Protein 4PN9 (pdb70)

B-factor: mean 45.57, std 17.58, range [18.43, 141.84]

Structure (mmCIF, N/CA/C/O backbone):
data_4PN9
#
_entry.id   4PN9
#
_cell.length_a   59.320
_cell.length_b   125.530
_cell.length_c   58.150
_cell.angle_alpha   90.00
_cell.angle_beta   90.00
_cell.angle_gamma   90.00
#
_symmetry.space_group_name_H-M   'C 2 2 21'
#
loop_
_entity.id
_entity.type
_entity.pdbx_description
1 polymer CC-Hex2
2 non-polymer '4-(2-HYDROXYETHYL)-1-PIPERAZINE ETHANESULFONIC ACID'
3 water water
#
loop_
_atom_site.group_PDB
_atom_site.id
_atom_site.type_symbol
_atom_site.label_atom_id
_atom_site.label_alt_id
_atom_site.label_comp_id
_atom_site.label_asym_id
_atom_site.label_entity_id
_atom_site.label_seq_id
_atom_site.pdbx_PDB_ins_code
_atom_site.Cartn_x
_atom_site.Cartn_y
_atom_site.Cartn_z
_atom_site.occupancy
_atom_site.B_iso_or_equiv
_atom_site.auth_seq_id
_atom_site.auth_comp_id
_atom_site.auth_asym_id
_atom_site.auth_atom_id
_atom_site.pdbx_PDB_model_num
ATOM 4 N N . GLY A 1 2 ? 69.721 250.567 64.818 1.00 119.39 1 GLY A N 1
ATOM 5 C CA . GLY A 1 2 ? 68.661 251.358 65.434 1.00 102.22 1 GLY A CA 1
ATOM 6 C C . GLY A 1 2 ? 69.116 252.719 65.956 1.00 83.19 1 GLY A C 1
ATOM 7 O O . GLY A 1 2 ? 68.737 253.741 65.391 1.00 78.52 1 GLY A O 1
ATOM 8 N N . GLU A 1 3 ? 70.032 252.744 66.924 1.00 73.04 2 GLU A N 1
ATOM 9 C CA . GLU A 1 3 ? 70.492 253.989 67.540 1.00 65.62 2 GLU A CA 1
ATOM 10 C C . GLU A 1 3 ? 71.087 254.936 66.505 1.00 62.17 2 GLU A C 1
ATOM 11 O O . GLU A 1 3 ? 70.915 256.156 66.571 1.00 61.34 2 GLU A O 1
ATOM 17 N N . ILE A 1 4 ? 71.783 254.358 65.536 1.00 60.12 3 ILE A N 1
ATOM 18 C CA . ILE A 1 4 ? 72.391 255.132 64.474 1.00 53.27 3 ILE A CA 1
ATOM 19 C C . ILE A 1 4 ? 71.364 255.958 63.704 1.00 48.68 3 ILE A C 1
ATOM 20 O O . ILE A 1 4 ? 71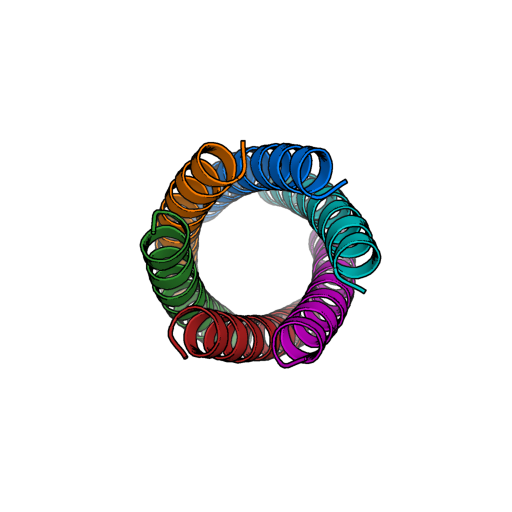.577 257.150 63.470 1.00 45.36 3 ILE A O 1
ATOM 25 N N . ALA A 1 5 ? 70.250 255.329 63.331 1.00 54.64 4 ALA A N 1
ATOM 26 C CA . ALA A 1 5 ? 69.171 256.016 62.615 1.00 53.77 4 ALA A CA 1
ATOM 27 C C . ALA A 1 5 ? 68.559 257.159 63.428 1.00 52.36 4 ALA A C 1
ATOM 28 O O . ALA A 1 5 ? 68.358 258.259 62.907 1.00 53.34 4 ALA A O 1
ATOM 30 N N . LYS A 1 6 ? 68.289 256.912 64.707 1.00 53.10 5 LYS A N 1
ATOM 31 C CA . LYS A 1 6 ? 67.706 257.949 65.564 1.00 51.68 5 LYS A CA 1
ATOM 32 C C . LYS A 1 6 ? 68.651 259.133 65.681 1.00 46.34 5 LYS A C 1
ATOM 33 O O . LYS A 1 6 ? 68.221 260.281 65.567 1.00 48.30 5 LYS A O 1
ATOM 37 N N . SER A 1 7 ? 69.940 258.870 65.861 1.00 43.08 6 SER A N 1
ATOM 38 C CA . SER A 1 7 ? 70.901 259.963 65.936 1.00 40.21 6 SER A CA 1
ATOM 39 C C . SER A 1 7 ? 70.848 260.774 64.653 1.00 43.01 6 SER A C 1
ATOM 40 O O . SER A 1 7 ? 70.839 262.007 64.688 1.00 47.08 6 SER A O 1
ATOM 43 N N . LEU A 1 8 ? 70.787 260.079 63.520 1.00 39.40 7 LEU A N 1
ATOM 44 C CA . LEU A 1 8 ? 70.728 260.745 62.218 1.00 39.31 7 LEU A CA 1
ATOM 45 C C . LEU A 1 8 ? 69.439 261.552 62.021 1.00 38.09 7 LEU A C 1
ATOM 46 O O . LEU A 1 8 ? 69.463 262.624 61.411 1.00 38.45 7 LEU A O 1
ATOM 51 N N . LYS A 1 9 ? 68.325 261.076 62.567 1.00 37.90 8 LYS A N 1
ATOM 52 C CA . LYS A 1 9 ? 67.096 261.844 62.462 1.00 37.37 8 LYS A CA 1
ATOM 53 C C . LYS A 1 9 ? 67.173 263.099 63.328 1.00 49.48 8 LYS A C 1
ATOM 54 O O . LYS A 1 9 ? 66.668 264.148 62.940 1.00 54.40 8 LYS A O 1
ATOM 60 N N . GLU A 1 10 ? 67.823 263.002 64.484 1.00 45.97 9 GLU A N 1
ATOM 61 C CA . GLU A 1 10 ? 68.041 264.176 65.337 1.00 39.79 9 GLU A CA 1
ATOM 62 C C . GLU A 1 10 ? 69.029 265.134 64.702 1.00 36.08 9 GLU A C 1
ATOM 63 O O . GLU A 1 10 ? 68.884 266.357 64.775 1.00 36.22 9 GLU A O 1
ATOM 69 N N . ILE A 1 11 ? 70.045 264.572 64.075 1.00 30.94 10 ILE A N 1
ATOM 70 C CA . ILE A 1 11 ? 71.007 265.386 63.356 1.00 32.82 10 ILE A CA 1
ATOM 71 C C . ILE A 1 11 ? 70.277 266.153 62.249 1.00 30.42 10 ILE A C 1
ATOM 72 O O . ILE A 1 11 ? 70.475 267.354 62.079 1.00 28.45 10 ILE A O 1
ATOM 77 N N . ALA A 1 12 ? 69.403 265.459 61.530 1.00 31.53 11 ALA A N 1
ATOM 78 C CA . ALA A 1 12 ? 68.638 266.075 60.458 1.00 28.48 11 ALA A CA 1
ATOM 79 C C . ALA A 1 12 ? 67.813 267.265 60.945 1.00 31.26 11 ALA A C 1
ATOM 80 O O . ALA A 1 12 ? 67.798 268.317 60.309 1.00 32.87 11 ALA A O 1
ATOM 82 N N . LYS A 1 13 ? 67.157 267.120 62.092 1.00 28.69 12 LYS A N 1
ATOM 83 C CA . LYS A 1 13 ? 66.317 268.202 62.605 1.00 30.16 12 LYS A CA 1
ATOM 84 C C . LYS A 1 13 ? 67.125 269.387 63.077 1.00 26.52 12 LYS A C 1
ATOM 85 O O . LYS A 1 13 ? 66.734 270.538 62.874 1.00 36.82 12 LYS A O 1
ATOM 91 N N . SER A 1 14 ? 68.251 269.123 63.722 1.00 39.67 13 SER A N 1
ATOM 92 C CA . SER A 1 14 ? 69.106 270.220 64.159 1.00 24.70 13 SER A CA 1
ATOM 93 C C . SER A 1 14 ? 69.616 271.013 62.962 1.00 23.09 13 SER A C 1
ATOM 94 O O . SER A 1 14 ? 69.637 272.236 62.993 1.00 31.04 13 SER A O 1
ATOM 97 N N . LEU A 1 15 ? 69.979 270.330 61.884 1.00 27.19 14 LEU A N 1
ATOM 98 C CA . LEU A 1 15 ? 70.486 271.032 60.695 1.00 27.11 14 LEU A CA 1
ATOM 99 C C . LEU A 1 15 ? 69.401 271.899 60.057 1.00 24.43 14 LEU A C 1
ATOM 100 O O . LEU A 1 15 ? 69.680 272.995 59.571 1.00 25.41 14 LEU A O 1
ATOM 105 N N . LYS A 1 16 ? 68.156 271.438 60.119 1.00 25.93 15 LYS A N 1
ATOM 106 C CA . LYS A 1 16 ? 67.028 272.256 59.667 1.00 27.37 15 LYS A CA 1
ATOM 107 C C . LYS A 1 16 ? 66.895 273.527 60.490 1.00 30.10 15 LYS A C 1
ATOM 108 O O . LYS A 1 16 ? 66.639 274.594 59.942 1.00 37.59 15 LYS A O 1
ATOM 114 N N . GLU A 1 17 ? 67.060 273.416 61.805 1.00 30.91 16 GLU A N 1
ATOM 115 C CA . GLU A 1 17 ? 66.990 274.590 62.670 1.00 28.42 16 GLU A CA 1
ATOM 116 C C . GLU A 1 17 ? 68.127 275.523 62.343 1.00 21.81 16 GLU A C 1
ATOM 117 O O . GLU A 1 17 ? 67.954 276.740 62.255 1.00 37.08 16 GLU A O 1
ATOM 123 N N . ILE A 1 18 ? 69.306 274.941 62.176 1.00 22.15 17 ILE A N 1
ATOM 124 C CA . ILE A 1 18 ? 70.503 275.710 61.826 1.00 23.56 17 ILE A CA 1
ATOM 125 C C . ILE A 1 18 ? 70.353 276.445 60.481 1.00 24.33 17 ILE A C 1
ATOM 126 O O . ILE A 1 18 ? 70.698 277.625 60.376 1.00 25.78 17 ILE A O 1
ATOM 131 N N . ALA A 1 19 ? 69.808 275.765 59.473 1.00 24.72 18 ALA A N 1
ATOM 132 C CA . ALA A 1 19 ? 69.542 276.390 58.168 1.00 25.29 18 ALA A CA 1
ATOM 133 C C . ALA A 1 19 ? 68.627 277.606 58.281 1.00 25.41 18 ALA A C 1
ATOM 134 O O . ALA A 1 19 ? 68.896 278.665 57.721 1.00 29.59 18 ALA A O 1
ATOM 136 N N . TRP A 1 20 ? 67.548 277.456 59.029 1.00 24.54 19 TRP A N 1
ATOM 137 C CA . TRP A 1 20 ? 66.604 278.543 59.199 1.00 27.48 19 TRP A CA 1
ATOM 138 C C . TRP A 1 20 ? 67.257 279.742 59.874 1.00 28.36 19 TRP A C 1
ATOM 139 O O . TRP A 1 20 ? 67.126 280.876 59.406 1.00 32.91 19 TRP A O 1
ATOM 150 N N . SER A 1 21 ? 67.996 279.488 60.947 1.00 22.95 20 SER A N 1
ATOM 151 C CA . SER A 1 21 ? 68.699 280.559 61.646 1.00 21.74 20 SER A CA 1
ATOM 152 C C . SER A 1 21 ? 69.688 281.293 60.725 1.00 20.97 20 SER A C 1
ATOM 153 O O . SER A 1 21 ? 69.824 282.515 60.784 1.00 23.39 20 SER A O 1
ATOM 156 N N . LEU A 1 22 ? 70.418 280.561 59.896 1.00 26.32 21 LEU A N 1
ATOM 157 C CA . LEU A 1 22 ? 71.338 281.232 58.988 1.00 25.00 21 LEU A CA 1
ATOM 158 C C . LEU A 1 22 ? 70.575 282.044 57.921 1.00 24.07 21 LEU A C 1
ATOM 159 O O . LEU A 1 22 ? 71.038 283.115 57.507 1.00 23.34 21 LEU A O 1
ATOM 164 N N . LYS A 1 23 ? 69.390 281.581 57.519 1.00 22.85 22 LYS A N 1
ATOM 165 C CA . LYS A 1 23 ? 68.533 282.392 56.636 1.00 21.81 22 LYS A CA 1
ATOM 166 C C . LYS A 1 23 ? 68.227 283.714 57.294 1.00 27.56 22 LYS A C 1
ATOM 167 O O . LYS A 1 23 ? 68.357 284.780 56.688 1.00 30.40 22 LYS A O 1
ATOM 173 N N . GLU A 1 24 ? 67.854 283.638 58.566 1.00 27.87 23 GLU A N 1
ATOM 174 C CA . GLU A 1 24 ? 67.533 284.825 59.337 1.00 27.55 23 GLU A CA 1
ATOM 175 C C . GLU A 1 24 ? 68.717 285.758 59.454 1.00 25.00 23 GLU A C 1
ATOM 176 O O . GLU A 1 24 ? 68.600 286.969 59.249 1.00 35.16 23 GLU A O 1
ATOM 182 N N . ILE A 1 25 ? 69.873 285.180 59.751 1.00 30.19 24 ILE A N 1
ATOM 183 C CA . ILE A 1 25 ? 71.098 285.958 59.904 1.00 26.16 24 ILE A CA 1
ATOM 184 C C . ILE A 1 25 ? 71.442 286.622 58.567 1.00 23.83 24 ILE A C 1
ATOM 185 O O . ILE A 1 25 ? 71.808 287.803 58.501 1.00 25.06 24 ILE A O 1
ATOM 190 N N . ALA A 1 26 ? 71.312 285.849 57.503 1.00 22.73 25 ALA A N 1
ATOM 191 C CA . ALA A 1 26 ? 71.590 286.377 56.180 1.00 27.15 25 ALA A CA 1
ATOM 192 C C . ALA A 1 26 ? 70.686 287.558 55.890 1.00 32.58 25 ALA A C 1
ATOM 193 O O . ALA A 1 26 ? 71.139 288.560 55.364 1.00 37.34 25 ALA A O 1
ATOM 195 N N . LYS A 1 27 ? 69.409 287.459 56.252 1.00 34.19 26 LYS A N 1
ATOM 196 C CA . LYS A 1 27 ? 68.492 288.554 55.959 1.00 31.45 26 LYS A CA 1
ATOM 197 C C . LYS A 1 27 ? 68.906 289.818 56.713 1.00 30.75 26 LYS A C 1
ATOM 198 O O . LYS A 1 27 ? 68.962 290.903 56.138 1.00 31.89 26 LYS A O 1
ATOM 204 N N . SER A 1 28 ? 69.264 289.673 57.985 1.00 29.46 27 SER A N 1
ATOM 205 C CA . SER A 1 28 ? 69.622 290.836 58.794 1.00 31.34 27 SER A CA 1
ATOM 206 C C . SER A 1 28 ? 70.911 291.516 58.333 1.00 45.46 27 SER A C 1
ATOM 207 O O . SER A 1 28 ? 71.053 292.735 58.443 1.00 51.31 27 SER A O 1
ATOM 210 N N . LEU A 1 29 ? 71.859 290.741 57.823 1.00 34.23 28 LEU A N 1
ATOM 211 C CA . LEU A 1 29 ? 73.134 291.334 57.440 1.00 38.59 28 LEU A CA 1
ATOM 212 C C . LEU A 1 29 ? 73.024 292.059 56.102 1.00 48.21 28 LEU A C 1
ATOM 213 O O . LEU A 1 29 ? 73.897 292.837 55.736 1.00 51.78 28 LEU A O 1
ATOM 218 N N . LYS A 1 30 ? 71.939 291.813 55.378 1.00 52.71 29 LYS A N 1
ATOM 219 C CA . LYS A 1 30 ? 71.677 292.534 54.137 1.00 55.32 29 LYS A CA 1
ATOM 220 C C . LYS A 1 30 ? 71.031 293.879 54.431 1.00 62.47 29 LYS A C 1
ATOM 221 O O . LYS A 1 30 ? 71.419 294.899 53.863 1.00 70.70 29 LYS A O 1
ATOM 230 N N . GLY B 1 2 ? 79.573 249.987 68.452 1.00 110.02 1 GLY B N 1
ATOM 231 C CA . GLY B 1 2 ? 79.262 250.740 69.656 1.00 92.09 1 GLY B CA 1
ATOM 232 C C . GLY B 1 2 ? 79.814 252.149 69.569 1.00 76.27 1 GLY B C 1
ATOM 233 O O . GLY B 1 2 ? 79.092 253.128 69.741 1.00 71.61 1 GLY B O 1
ATOM 234 N N . GLU B 1 3 ? 81.109 252.245 69.290 1.00 72.40 2 GLU B N 1
ATOM 235 C CA . GLU B 1 3 ? 81.794 253.531 69.213 1.00 69.81 2 GLU B CA 1
ATOM 236 C C . GLU B 1 3 ? 81.184 254.442 68.133 1.00 61.08 2 GLU B C 1
ATOM 237 O O . GLU B 1 3 ? 81.095 255.651 68.337 1.00 59.84 2 GLU B O 1
ATOM 243 N N . ILE B 1 4 ? 80.779 253.885 66.990 1.00 56.59 3 ILE B N 1
ATOM 244 C CA . ILE B 1 4 ? 80.122 254.697 65.962 1.00 49.72 3 ILE B CA 1
ATOM 245 C C . ILE B 1 4 ? 78.843 255.330 66.513 1.00 49.13 3 ILE B C 1
ATOM 246 O O . ILE B 1 4 ? 78.603 256.525 66.343 1.00 44.25 3 ILE B O 1
ATOM 251 N N . ALA B 1 5 ? 78.041 254.524 67.202 1.00 52.56 4 ALA B N 1
ATOM 252 C CA . ALA B 1 5 ? 76.796 255.001 67.790 1.00 49.54 4 ALA B CA 1
ATOM 253 C C . ALA B 1 5 ? 77.043 256.122 68.782 1.00 50.21 4 ALA B C 1
ATOM 254 O O . ALA B 1 5 ? 76.339 257.128 68.781 1.00 51.69 4 ALA B O 1
ATOM 256 N N . LYS B 1 6 ? 78.060 255.949 69.615 1.00 50.79 5 LYS B N 1
ATOM 257 C CA . LYS B 1 6 ? 78.407 256.930 70.634 1.00 49.26 5 LYS B CA 1
ATOM 258 C C . LYS B 1 6 ? 78.823 258.261 70.014 1.00 51.45 5 LYS B C 1
ATOM 259 O O . LYS B 1 6 ? 78.398 259.324 70.470 1.00 51.90 5 LYS B O 1
ATOM 262 N N . SER B 1 7 ? 79.659 258.200 68.977 1.00 47.64 6 SER B N 1
ATOM 263 C CA . SER B 1 7 ? 80.106 259.397 68.275 1.00 42.55 6 SER B CA 1
ATOM 264 C C . SER B 1 7 ? 78.935 260.140 67.656 1.00 38.82 6 SER B C 1
ATOM 265 O O . SER B 1 7 ? 78.860 261.366 67.713 1.00 39.83 6 SER B O 1
ATOM 268 N N . LEU B 1 8 ? 78.016 259.399 67.061 1.00 40.42 7 LEU B N 1
ATOM 26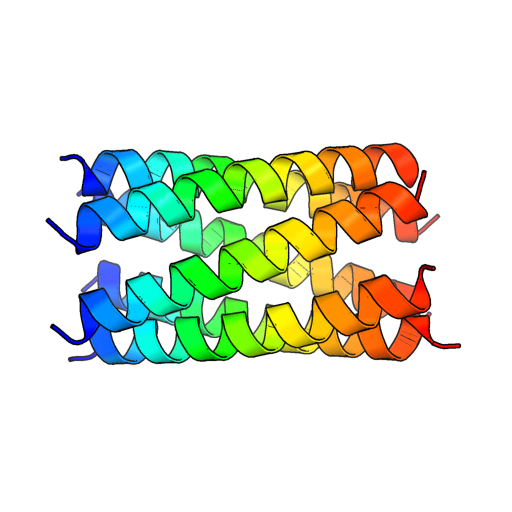9 C CA . LEU B 1 8 ? 76.862 260.043 66.457 1.00 40.93 7 LEU B CA 1
ATOM 270 C C . LEU B 1 8 ? 75.992 260.725 67.517 1.00 42.91 7 LEU B C 1
ATOM 271 O O . LEU B 1 8 ? 75.468 261.811 67.270 1.00 44.01 7 LEU B O 1
ATOM 276 N N . LYS B 1 9 ? 75.893 260.152 68.717 1.00 41.08 8 LYS B N 1
ATOM 277 C CA . LYS B 1 9 ? 75.077 260.803 69.738 1.00 40.25 8 LYS B CA 1
ATOM 278 C C . LYS B 1 9 ? 75.728 262.090 70.217 1.00 38.53 8 LYS B C 1
ATOM 279 O O . LYS B 1 9 ? 75.051 263.091 70.445 1.00 36.95 8 LYS B O 1
ATOM 285 N N . GLU B 1 10 ? 77.048 262.092 70.305 1.00 40.61 9 GLU B N 1
ATOM 286 C CA . GLU B 1 10 ? 77.742 263.307 70.684 1.00 43.75 9 GLU B CA 1
ATOM 287 C C . GLU B 1 10 ? 77.634 264.344 69.571 1.00 39.89 9 GLU B C 1
ATOM 288 O O . GLU B 1 10 ? 77.523 265.545 69.832 1.00 39.65 9 GLU B O 1
ATOM 294 N N . ILE B 1 11 ? 77.652 263.876 68.329 1.00 37.14 10 ILE B N 1
ATOM 295 C CA . ILE B 1 11 ? 77.431 264.762 67.194 1.00 32.38 10 ILE B CA 1
ATOM 296 C C . ILE B 1 11 ? 76.048 265.407 67.305 1.00 33.63 10 ILE B C 1
ATOM 297 O O . ILE B 1 11 ? 75.901 266.623 67.175 1.00 33.50 10 ILE B O 1
ATOM 302 N N . ALA B 1 12 ? 75.036 264.599 67.589 1.00 34.60 11 ALA B N 1
ATOM 303 C CA . ALA B 1 12 ? 73.674 265.118 67.743 1.00 36.53 11 ALA B CA 1
ATOM 304 C C . ALA B 1 12 ? 73.565 266.184 68.836 1.00 37.65 11 ALA B C 1
ATOM 305 O O . ALA B 1 12 ? 72.920 267.209 68.638 1.00 41.32 11 ALA B O 1
ATOM 307 N N . LYS B 1 13 ? 74.210 265.963 69.978 1.00 31.90 12 LYS B N 1
ATOM 308 C CA . LYS B 1 13 ? 74.116 266.917 71.087 1.00 32.46 12 LYS B CA 1
ATOM 309 C C . LYS B 1 13 ? 74.831 268.224 70.766 1.00 34.87 12 LYS B C 1
ATOM 310 O O . LYS B 1 13 ? 74.353 269.312 71.091 1.00 36.17 12 LYS B O 1
ATOM 315 N N . SER B 1 14 ? 75.979 268.121 70.111 1.00 34.24 13 SER B N 1
ATOM 316 C CA . SER B 1 14 ? 76.710 269.304 69.702 1.00 32.00 13 SER B CA 1
ATOM 317 C C . SER B 1 14 ? 75.901 270.131 68.717 1.00 30.92 13 SER B C 1
ATOM 318 O O . SER B 1 14 ? 75.885 271.357 68.798 1.00 33.22 13 SER B O 1
ATOM 321 N N . LEU B 1 15 ? 75.213 269.465 67.794 1.00 31.14 14 LEU B N 1
ATOM 322 C CA . LEU B 1 15 ? 74.395 270.179 66.811 1.00 30.49 14 LEU B CA 1
ATOM 323 C C . LEU B 1 15 ? 73.231 270.899 67.481 1.00 30.15 14 LEU B C 1
ATOM 324 O O . LEU B 1 15 ? 72.805 271.952 67.007 1.00 29.48 14 LEU B O 1
ATOM 329 N N . LYS B 1 16 ? 72.723 270.334 68.576 1.00 31.25 15 LYS B N 1
ATOM 330 C CA . LYS B 1 16 ? 71.714 271.007 69.394 1.00 32.32 15 LYS B CA 1
ATOM 331 C C . LYS B 1 16 ? 72.243 272.291 70.021 1.00 35.91 15 LYS B C 1
ATOM 332 O O . LYS B 1 16 ? 71.560 273.316 70.020 1.00 38.31 15 LYS B O 1
ATOM 338 N N . GLU B 1 17 ? 73.464 272.240 70.548 1.00 32.22 16 GLU B N 1
ATOM 339 C CA . GLU B 1 17 ? 74.064 273.422 71.147 1.00 29.28 16 GLU B CA 1
ATOM 340 C C . GLU B 1 17 ? 74.264 274.493 70.101 1.00 26.39 16 GLU B C 1
ATOM 341 O O . GLU B 1 17 ? 73.974 275.670 70.325 1.00 33.59 16 GLU B O 1
ATOM 347 N N . ILE B 1 18 ? 74.761 274.067 68.947 1.00 28.50 17 ILE B N 1
ATOM 348 C CA . ILE B 1 18 ? 74.997 274.957 67.804 1.00 23.44 17 ILE B CA 1
ATOM 349 C C . ILE B 1 18 ? 73.685 275.615 67.339 1.00 22.74 17 ILE B C 1
ATOM 350 O O . ILE B 1 18 ? 73.624 276.826 67.120 1.00 27.93 17 ILE B O 1
ATOM 355 N N . ALA B 1 19 ? 72.630 274.828 67.240 1.00 22.74 18 ALA B N 1
ATOM 356 C CA . ALA B 1 19 ? 71.301 275.366 66.925 1.00 28.01 18 ALA B CA 1
ATOM 357 C C . ALA B 1 19 ? 70.887 276.445 67.939 1.00 27.85 18 ALA B C 1
ATOM 358 O O . ALA B 1 19 ? 70.395 277.516 67.584 1.00 28.84 18 ALA B O 1
ATOM 360 N N . TRP B 1 20 ? 71.117 276.171 69.210 1.00 29.7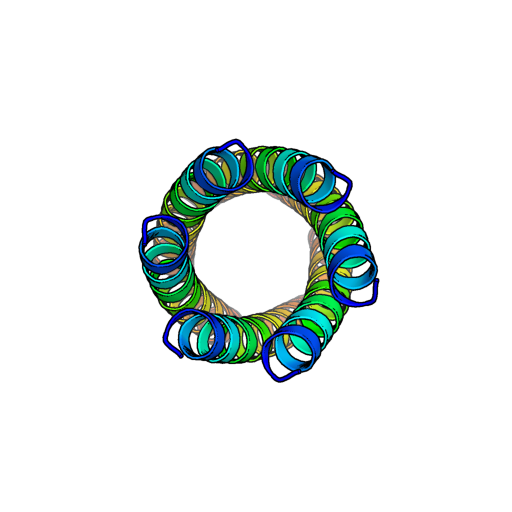0 19 TRP B N 1
ATOM 361 C CA . TRP B 1 20 ? 70.768 277.123 70.253 1.00 26.90 19 TRP B CA 1
ATOM 362 C C . TRP B 1 20 ? 71.556 278.418 70.094 1.00 31.17 19 TRP B C 1
ATOM 363 O O . TRP B 1 20 ? 70.988 279.506 70.161 1.00 35.71 19 TRP B O 1
ATOM 374 N N . SER B 1 21 ? 72.863 278.300 69.862 1.00 31.32 20 SER B N 1
ATOM 375 C CA . SER B 1 21 ? 73.725 279.466 69.669 1.00 26.36 20 SER B CA 1
ATOM 376 C C . SER B 1 21 ? 73.315 280.322 68.482 1.00 25.24 20 SER B C 1
ATOM 377 O O . SER B 1 21 ? 73.249 281.542 68.555 1.00 26.04 20 SER B O 1
ATOM 380 N N . LEU B 1 22 ? 73.031 279.664 67.374 1.00 25.64 21 LEU B N 1
ATOM 381 C CA . LEU B 1 22 ? 72.639 280.374 66.161 1.00 25.44 21 LEU B CA 1
ATOM 382 C C . LEU B 1 22 ? 71.314 281.110 66.347 1.00 31.46 21 LEU B C 1
ATOM 383 O O . LEU B 1 22 ? 71.121 282.194 65.793 1.00 34.42 21 LEU B O 1
ATOM 388 N N . LYS B 1 23 ? 70.418 280.550 67.155 1.00 27.27 22 LYS B N 1
ATOM 389 C CA . LYS B 1 23 ? 69.186 281.261 67.501 1.00 29.26 22 LYS B CA 1
ATOM 390 C C . LYS B 1 23 ? 69.497 282.570 68.235 1.00 35.55 22 LYS B C 1
ATOM 391 O O . LYS B 1 23 ? 68.920 283.613 67.927 1.00 39.41 22 LYS B O 1
ATOM 397 N N . GLU B 1 24 ? 70.404 282.511 69.208 1.00 28.01 23 GLU B N 1
ATOM 398 C CA . GLU B 1 24 ? 70.809 283.701 69.962 1.00 29.82 23 GLU B CA 1
ATOM 399 C C . GLU B 1 24 ? 71.458 284.743 69.075 1.00 29.54 23 GLU B C 1
ATOM 400 O O . GLU B 1 24 ? 71.201 285.938 69.201 1.00 37.61 23 GLU B O 1
ATOM 406 N N . ILE B 1 25 ? 72.306 284.276 68.175 1.00 27.87 24 ILE B N 1
ATOM 407 C CA . ILE B 1 25 ? 72.970 285.158 67.225 1.00 32.92 24 ILE B CA 1
ATOM 408 C C . ILE B 1 25 ? 71.957 285.858 66.316 1.00 32.43 24 ILE B C 1
ATOM 409 O O . ILE B 1 25 ? 72.025 287.069 66.116 1.00 28.88 24 ILE B O 1
ATOM 414 N N . ALA B 1 26 ? 70.993 285.102 65.808 1.00 26.46 25 ALA B N 1
ATOM 415 C CA . ALA B 1 26 ? 69.960 285.680 64.952 1.00 29.21 25 ALA B CA 1
ATOM 416 C C . ALA B 1 26 ? 69.195 286.806 65.669 1.00 37.65 25 ALA B C 1
ATOM 417 O O . ALA B 1 26 ? 68.945 287.864 65.090 1.00 41.70 25 ALA B O 1
ATOM 419 N N . LYS B 1 27 ? 68.849 286.591 66.936 1.00 34.63 26 LYS B N 1
ATOM 420 C CA . LYS B 1 27 ? 68.087 287.583 67.690 1.00 34.49 26 LYS B CA 1
ATOM 421 C C . LYS B 1 27 ? 68.853 288.888 67.878 1.00 38.87 26 LYS B C 1
ATOM 422 O O . LYS B 1 27 ? 68.280 289.966 67.751 1.00 47.91 26 LYS B O 1
ATOM 428 N N . SER B 1 28 ? 70.139 288.797 68.207 1.00 33.96 27 SER B N 1
ATOM 429 C CA . SER B 1 28 ? 70.943 289.996 68.451 1.00 35.87 27 SER B CA 1
ATOM 430 C C . SER B 1 28 ? 71.176 290.803 67.172 1.00 35.78 27 SER B C 1
ATOM 431 O O . SER B 1 28 ? 71.392 292.015 67.229 1.00 39.33 27 SER B O 1
ATOM 434 N N . LEU B 1 29 ? 71.202 290.118 66.031 1.00 36.93 28 LEU B N 1
ATOM 435 C CA . LEU B 1 29 ? 71.442 290.775 64.748 1.00 42.27 28 LEU B CA 1
ATOM 436 C C . LEU B 1 29 ? 70.203 291.485 64.207 1.00 52.14 28 LEU B C 1
ATOM 437 O O . LEU B 1 29 ? 70.286 292.220 63.220 1.00 53.53 28 LEU B O 1
ATOM 442 N N . LYS B 1 30 ? 69.055 291.259 64.840 1.00 56.61 29 LYS B N 1
ATOM 443 C CA . LYS B 1 30 ? 67.826 291.943 64.440 1.00 56.25 29 LYS B CA 1
ATOM 444 C C . LYS B 1 30 ? 67.792 293.355 65.001 1.00 63.49 29 LYS B C 1
ATOM 445 O O . LYS B 1 30 ? 67.692 293.538 66.215 1.00 71.12 29 LYS B O 1
ATOM 454 N N . GLY C 1 2 ? 86.779 251.100 61.848 1.00 118.17 1 GLY C N 1
ATOM 455 C CA . GLY C 1 2 ? 88.125 251.545 62.157 1.00 105.05 1 GLY C CA 1
ATOM 456 C C . GLY C 1 2 ? 88.338 252.992 61.766 1.00 88.03 1 GLY C C 1
ATOM 457 O O . GLY C 1 2 ? 88.160 253.897 62.579 1.00 83.52 1 GLY C O 1
ATOM 458 N N . GLU C 1 3 ? 88.672 253.211 60.499 1.00 83.45 2 GLU C N 1
ATOM 459 C CA . GLU C 1 3 ? 88.938 254.548 59.993 1.00 61.06 2 GLU C CA 1
ATOM 460 C C . GLU C 1 3 ? 87.691 255.403 60.118 1.00 56.48 2 GLU C C 1
ATOM 461 O O . GLU C 1 3 ? 87.774 256.597 60.407 1.00 53.79 2 GLU C O 1
ATOM 467 N N . ILE C 1 4 ? 86.536 254.789 59.878 1.00 56.04 3 ILE C N 1
ATOM 468 C CA . ILE C 1 4 ? 85.262 255.484 60.026 1.00 56.54 3 ILE C CA 1
ATOM 469 C C . ILE C 1 4 ? 85.085 255.983 61.451 1.00 54.97 3 ILE C C 1
ATOM 470 O O . ILE C 1 4 ? 84.739 257.143 61.674 1.00 53.81 3 ILE C O 1
ATOM 475 N N . ALA C 1 5 ? 85.352 255.111 62.415 1.00 58.53 4 ALA C N 1
ATOM 476 C CA . ALA C 1 5 ? 85.258 255.493 63.816 1.00 56.81 4 ALA C CA 1
ATOM 477 C C . ALA C 1 5 ? 86.226 256.624 64.145 1.00 61.42 4 ALA C C 1
ATOM 478 O O . ALA C 1 5 ? 85.837 257.567 64.827 1.00 60.91 4 ALA C O 1
ATOM 480 N N . LYS C 1 6 ? 87.470 256.565 63.661 1.00 62.39 5 LYS C N 1
ATOM 481 C CA . LYS C 1 6 ? 88.398 257.654 63.981 1.00 63.38 5 LYS C CA 1
ATOM 482 C C . LYS C 1 6 ? 87.839 258.947 63.406 1.00 58.92 5 LYS C C 1
ATOM 483 O O . LYS C 1 6 ? 87.812 259.971 64.079 1.00 60.80 5 LYS C O 1
ATOM 489 N N . SER C 1 7 ? 87.364 258.885 62.166 1.00 55.64 6 SER C N 1
ATOM 490 C CA . SER C 1 7 ? 86.793 260.051 61.512 1.00 48.03 6 SER C CA 1
ATOM 491 C C . SER C 1 7 ? 85.561 260.600 62.240 1.00 42.70 6 SER C C 1
ATOM 492 O O . SER C 1 7 ? 85.418 261.807 62.382 1.00 47.59 6 SER C O 1
ATOM 495 N N . LEU C 1 8 ? 84.671 259.734 62.702 1.00 43.79 7 LEU C N 1
ATOM 496 C CA . LEU C 1 8 ? 83.508 260.213 63.450 1.00 48.82 7 LEU C CA 1
ATOM 497 C C . LEU C 1 8 ? 83.893 260.867 64.786 1.00 49.97 7 LEU C C 1
ATOM 498 O O . LEU C 1 8 ? 83.220 261.790 65.236 1.00 50.11 7 LEU C O 1
ATOM 503 N N . LYS C 1 9 ? 84.958 260.397 65.425 1.00 47.83 8 LYS C N 1
ATOM 504 C CA . LYS C 1 9 ? 85.392 261.027 66.664 1.00 51.33 8 LYS C CA 1
ATOM 505 C C . LYS C 1 9 ? 86.051 262.385 66.418 1.00 53.35 8 LYS C C 1
ATOM 506 O O . LYS C 1 9 ? 85.832 263.327 67.180 1.00 54.41 8 LYS C O 1
ATOM 509 N N . GLU C 1 10 ? 86.775 262.536 65.317 1.00 51.18 9 GLU C N 1
ATOM 510 C CA . GLU C 1 10 ? 87.394 263.832 65.053 1.00 48.59 9 GLU C CA 1
ATOM 511 C C . GLU C 1 10 ? 86.269 264.818 64.771 1.00 43.24 9 GLU C C 1
ATOM 512 O O . GLU C 1 10 ? 86.290 265.970 65.213 1.00 43.12 9 GLU C O 1
ATOM 518 N N . ILE C 1 11 ? 85.266 264.331 64.054 1.00 40.22 10 ILE C N 1
ATOM 519 C CA . ILE C 1 11 ? 84.092 265.122 63.722 1.00 36.87 10 ILE C CA 1
ATOM 520 C C . ILE C 1 11 ? 83.372 265.558 64.986 1.00 36.26 10 ILE C C 1
ATOM 521 O O . ILE C 1 11 ? 83.057 266.734 65.155 1.00 35.26 10 ILE C O 1
ATOM 526 N N . ALA C 1 12 ? 83.162 264.600 65.883 1.00 38.86 11 ALA C N 1
ATOM 527 C CA . ALA C 1 12 ? 82.525 264.841 67.173 1.00 46.26 11 ALA C CA 1
ATOM 528 C C . ALA C 1 12 ? 83.295 265.893 67.959 1.00 46.36 11 ALA C C 1
ATOM 529 O O . ALA C 1 12 ? 82.700 266.763 68.601 1.00 42.37 11 ALA C O 1
ATOM 531 N N . LYS C 1 13 ? 84.622 265.798 67.906 1.00 46.15 12 LYS C N 1
ATOM 532 C CA . LYS C 1 13 ? 85.489 266.747 68.593 1.00 41.85 12 LYS C CA 1
ATOM 533 C C . LYS C 1 13 ? 85.445 268.133 67.981 1.00 43.18 12 LYS C C 1
ATOM 534 O O . LYS C 1 13 ? 85.411 269.132 68.699 1.00 47.99 12 LYS C O 1
ATOM 540 N N . SER C 1 14 ? 85.444 268.193 66.655 1.00 38.98 13 SER C N 1
ATOM 541 C CA . SER C 1 14 ? 85.361 269.465 65.954 1.00 39.84 13 SER C CA 1
ATOM 542 C C . SER C 1 14 ? 84.053 270.182 66.239 1.00 31.53 13 SER C C 1
ATOM 543 O O . SER C 1 14 ? 84.022 271.398 66.400 1.00 39.04 13 SER C O 1
ATOM 546 N N . LEU C 1 15 ? 82.970 269.424 66.282 1.00 30.78 14 LEU C N 1
ATOM 547 C CA . LEU C 1 15 ? 81.667 270.011 66.547 1.00 29.60 14 LEU C CA 1
ATOM 548 C C . LEU C 1 15 ? 81.564 270.553 67.984 1.00 34.99 14 LEU C C 1
ATOM 549 O O . LEU C 1 15 ? 80.907 271.562 68.232 1.00 29.75 14 LEU C O 1
ATOM 554 N N . LYS C 1 16 ? 82.247 269.910 68.923 1.00 35.42 15 LYS C N 1
ATOM 555 C CA . LYS C 1 16 ? 82.297 270.458 70.269 1.00 36.25 15 LYS C CA 1
ATOM 556 C C . LYS C 1 16 ? 82.951 271.827 70.258 1.00 36.92 15 LYS C C 1
ATOM 557 O O . LYS C 1 16 ? 82.459 272.764 70.885 1.00 35.89 15 LYS C O 1
ATOM 563 N N . GLU C 1 17 ? 84.042 271.941 69.506 1.00 35.82 16 GLU C N 1
ATOM 564 C CA . GLU C 1 17 ? 84.772 273.194 69.380 1.00 38.44 16 GLU C CA 1
ATOM 565 C C . GLU C 1 17 ? 83.944 274.243 68.675 1.00 32.87 16 GLU C C 1
ATOM 566 O O . GLU C 1 17 ? 83.922 275.413 69.058 1.00 39.03 16 GLU C O 1
ATOM 572 N N . ILE C 1 18 ? 83.276 273.812 67.614 1.00 35.87 17 ILE C N 1
ATOM 573 C CA . ILE C 1 18 ? 82.414 274.686 66.838 1.00 31.72 17 ILE C CA 1
ATOM 574 C C . ILE C 1 18 ? 81.319 275.228 67.732 1.00 31.75 17 ILE C C 1
ATOM 575 O O . ILE C 1 18 ? 81.046 276.431 67.734 1.00 32.53 17 ILE C O 1
ATOM 580 N N . ALA C 1 19 ? 80.739 274.339 68.528 1.00 28.42 18 ALA C N 1
ATOM 581 C CA . ALA C 1 19 ? 79.733 274.721 69.514 1.00 32.94 18 ALA C CA 1
ATOM 582 C C . ALA C 1 19 ? 80.275 275.759 70.487 1.00 35.63 18 ALA C C 1
ATOM 583 O O . ALA C 1 19 ? 79.622 276.755 70.758 1.00 37.88 18 ALA C O 1
ATOM 585 N N . TRP C 1 20 ? 81.482 275.543 70.995 1.00 37.22 19 TRP C N 1
ATOM 586 C CA . TRP C 1 20 ? 82.043 276.488 71.955 1.00 39.27 19 TRP C CA 1
ATOM 587 C C . TRP C 1 20 ? 82.247 277.864 71.318 1.00 34.96 19 TRP C C 1
ATOM 588 O O . TRP C 1 20 ? 81.846 278.880 71.882 1.00 35.66 19 TRP C O 1
ATOM 599 N N . SER C 1 21 ? 82.836 277.884 70.120 1.00 34.12 20 SER C N 1
ATOM 600 C CA . SER C 1 21 ? 83.075 279.131 69.407 1.00 32.67 20 SER C CA 1
ATOM 601 C C . SER C 1 21 ? 81.795 279.910 69.095 1.00 30.56 20 SER C C 1
ATOM 602 O O . SER C 1 21 ? 81.730 281.123 69.283 1.00 31.37 20 SER C O 1
ATOM 605 N N . LEU C 1 22 ? 80.774 279.207 68.625 1.00 28.33 21 LEU C N 1
ATOM 606 C CA . LEU C 1 22 ? 79.503 279.859 68.297 1.00 36.37 21 LEU C CA 1
ATOM 607 C C . LEU C 1 22 ? 78.848 280.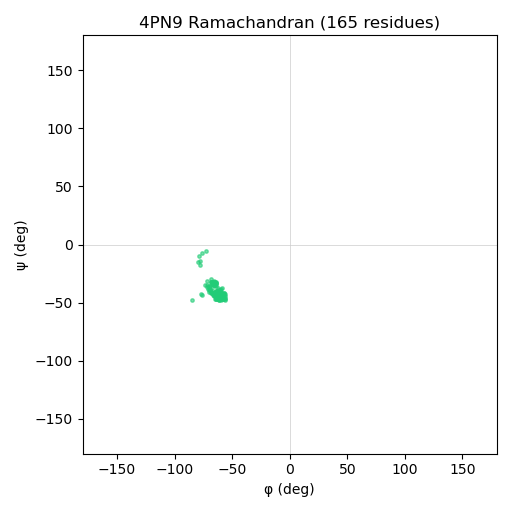442 69.549 1.00 32.05 21 LEU C C 1
ATOM 608 O O . LEU C 1 22 ? 78.242 281.509 69.495 1.00 33.73 21 LEU C O 1
ATOM 613 N N . LYS C 1 23 ? 79.025 279.768 70.684 1.00 32.68 22 LYS C N 1
ATOM 614 C CA . LYS C 1 23 ? 78.601 280.307 71.978 1.00 32.78 22 LYS C CA 1
ATOM 615 C C . LYS C 1 23 ? 79.328 281.616 72.296 1.00 34.54 22 LYS C C 1
ATOM 616 O O . LYS C 1 23 ? 78.693 282.596 72.669 1.00 35.31 22 LYS C O 1
ATOM 622 N N . GLU C 1 24 ? 80.653 281.652 72.109 1.00 35.55 23 GLU C N 1
ATOM 623 C CA . GLU C 1 24 ? 81.413 282.886 72.338 1.00 37.78 23 GLU C CA 1
ATOM 624 C C . GLU C 1 24 ? 80.954 284.002 71.406 1.00 36.17 23 GLU C C 1
ATOM 625 O O . GLU C 1 24 ? 80.882 285.165 71.794 1.00 37.95 23 GLU C O 1
ATOM 631 N N . ILE C 1 25 ? 80.677 283.652 70.162 1.00 33.29 24 ILE C N 1
ATOM 632 C CA . ILE C 1 25 ? 80.177 284.618 69.199 1.00 32.15 24 ILE C CA 1
ATOM 633 C C . ILE C 1 25 ? 78.807 285.148 69.615 1.00 34.17 24 ILE C C 1
ATOM 634 O O . ILE C 1 25 ? 78.547 286.359 69.591 1.00 33.11 24 ILE C O 1
ATOM 639 N N . ALA C 1 26 ? 77.938 284.235 70.024 1.00 31.02 25 ALA C N 1
ATOM 640 C CA . ALA C 1 26 ? 76.623 284.629 70.489 1.00 36.12 25 ALA C CA 1
ATOM 641 C C . ALA C 1 26 ? 76.763 285.625 71.635 1.00 42.07 25 ALA C C 1
ATOM 642 O O . ALA C 1 26 ? 76.050 286.626 71.686 1.00 50.42 25 ALA C O 1
ATOM 644 N N . LYS C 1 27 ? 77.697 285.351 72.540 1.00 41.03 26 LYS C N 1
ATOM 645 C CA . LYS C 1 27 ? 77.899 286.198 73.713 1.00 42.80 26 LYS C CA 1
ATOM 646 C C . LYS C 1 27 ? 78.408 287.596 73.329 1.00 48.27 26 LYS C C 1
ATOM 647 O O . LYS C 1 27 ? 77.910 288.601 73.818 1.00 43.08 26 LYS C O 1
ATOM 653 N N . SER C 1 28 ? 79.369 287.658 72.411 1.00 40.30 27 SER C N 1
ATOM 654 C CA . SER C 1 28 ? 79.943 288.935 72.001 1.00 42.05 27 SER C CA 1
ATOM 655 C C . SER C 1 28 ? 78.951 289.838 71.271 1.00 41.14 27 SER C C 1
ATOM 656 O O . SER C 1 28 ? 78.993 291.057 71.409 1.00 43.58 27 SER C O 1
ATOM 659 N N . LEU C 1 29 ? 78.032 289.233 70.530 1.00 38.14 28 LEU C N 1
ATOM 660 C CA . LEU C 1 29 ? 77.096 289.983 69.690 1.00 46.77 28 LEU C CA 1
ATOM 661 C C . LEU C 1 29 ? 76.003 290.736 70.444 1.00 49.70 28 LEU C C 1
ATOM 662 O O . LEU C 1 29 ? 75.243 291.488 69.842 1.00 48.92 28 LEU C O 1
ATOM 667 N N . LYS C 1 30 ? 75.929 290.555 71.755 1.00 54.96 29 LYS C N 1
ATOM 668 C CA . LYS C 1 30 ? 74.950 291.298 72.552 1.00 61.86 29 LYS C CA 1
ATOM 669 C C . LYS C 1 30 ? 75.392 292.745 72.778 1.00 73.48 29 LYS C C 1
ATOM 670 O O . LYS C 1 30 ? 74.581 293.673 72.689 1.00 71.61 29 LYS C O 1
ATOM 676 N N . GLY C 1 31 ? 76.675 292.927 73.086 1.00 82.07 30 GLY C N 1
ATOM 677 C CA . GLY C 1 31 ? 77.232 294.244 73.341 1.00 89.23 30 GLY C CA 1
ATOM 678 C C . GLY C 1 31 ? 77.841 294.881 72.109 1.00 92.91 30 GLY C C 1
ATOM 679 O O . GLY C 1 31 ? 77.535 294.490 70.983 1.00 93.47 30 GLY C O 1
ATOM 683 N N . GLY D 1 2 ? 85.527 251.810 51.070 1.00 96.77 1 GLY D N 1
ATOM 684 C CA . GLY D 1 2 ? 86.567 252.769 50.754 1.00 78.22 1 GLY D CA 1
ATOM 685 C C . GLY D 1 2 ? 86.094 254.206 50.640 1.00 66.53 1 GLY D C 1
ATOM 686 O O . GLY D 1 2 ? 86.608 255.092 51.318 1.00 62.93 1 GLY D O 1
ATOM 687 N N . GLU D 1 3 ? 85.121 254.440 49.767 1.00 65.10 2 GLU D N 1
ATOM 688 C CA . GLU D 1 3 ? 84.630 255.789 49.503 1.00 64.02 2 GLU D CA 1
ATOM 689 C C . GLU D 1 3 ? 83.983 256.475 50.714 1.00 55.58 2 GLU D C 1
ATOM 690 O O . GLU D 1 3 ? 84.177 257.671 50.932 1.00 50.44 2 GLU D O 1
ATOM 696 N N . ILE D 1 4 ? 83.211 255.728 51.495 1.00 55.16 3 ILE D N 1
ATOM 697 C CA . ILE D 1 4 ? 82.601 256.286 52.702 1.00 53.35 3 ILE D CA 1
ATOM 698 C C . ILE D 1 4 ? 83.651 256.796 53.682 1.00 48.90 3 ILE D C 1
ATOM 699 O O . ILE D 1 4 ? 83.535 257.901 54.214 1.00 46.02 3 ILE D O 1
ATOM 704 N N . ALA D 1 5 ? 84.681 255.989 53.901 1.00 49.57 4 ALA D N 1
ATOM 705 C CA . ALA D 1 5 ? 85.775 256.369 54.781 1.00 49.52 4 ALA D CA 1
ATOM 706 C C . ALA D 1 5 ? 86.440 257.635 54.266 1.00 49.47 4 ALA D C 1
ATOM 707 O O . ALA D 1 5 ? 86.732 258.551 55.030 1.00 50.67 4 ALA D O 1
ATOM 709 N N . LYS D 1 6 ? 86.641 257.686 52.955 1.00 51.47 5 LYS D N 1
ATOM 710 C CA . LYS D 1 6 ? 87.253 258.831 52.292 1.00 53.23 5 LYS D CA 1
ATOM 711 C C . LYS D 1 6 ? 86.439 260.101 52.468 1.00 52.08 5 LYS D C 1
ATOM 712 O O . LYS D 1 6 ? 86.984 261.144 52.835 1.00 52.04 5 LYS D O 1
ATOM 715 N N . SER D 1 7 ? 85.135 260.008 52.232 1.00 50.78 6 SER D N 1
ATOM 716 C CA . SER D 1 7 ? 84.254 261.154 52.414 1.00 45.23 6 SER D CA 1
ATOM 717 C C . SER D 1 7 ? 84.263 261.590 53.877 1.00 39.51 6 SER D C 1
ATOM 718 O O . SER D 1 7 ? 84.382 262.770 54.193 1.00 40.38 6 SER D O 1
ATOM 721 N N . LEU D 1 8 ? 84.192 260.618 54.769 1.00 39.92 7 LEU D N 1
ATOM 722 C CA . LEU D 1 8 ? 84.213 260.912 56.191 1.00 50.27 7 LEU D CA 1
ATOM 723 C C . LEU D 1 8 ? 85.537 261.544 56.584 1.00 48.28 7 LEU D C 1
ATOM 724 O O . LEU D 1 8 ? 85.589 262.392 57.475 1.00 46.93 7 LEU D O 1
ATOM 729 N N . LYS D 1 9 ? 86.600 261.152 55.892 1.00 44.24 8 LYS D N 1
ATOM 730 C CA . LYS D 1 9 ? 87.905 261.717 56.159 1.00 44.35 8 LYS D CA 1
ATOM 731 C C . LYS D 1 9 ? 87.955 263.171 55.666 1.00 44.86 8 LYS D C 1
ATOM 732 O O . LYS D 1 9 ? 88.506 264.035 56.342 1.00 49.97 8 LYS D O 1
ATOM 738 N N . GLU D 1 10 ? 87.322 263.456 54.528 1.00 43.99 9 GLU D N 1
ATOM 739 C CA . GLU D 1 10 ? 87.209 264.835 54.034 1.00 36.70 9 GLU D CA 1
ATOM 740 C C . GLU D 1 10 ? 86.239 265.684 54.849 1.00 38.73 9 GLU D C 1
ATOM 741 O O . GLU D 1 10 ? 86.451 266.883 55.031 1.00 38.90 9 GLU D O 1
ATOM 747 N N . ILE D 1 11 ? 85.152 265.074 55.300 1.00 34.05 10 ILE D N 1
ATOM 748 C CA . ILE D 1 11 ? 84.216 265.772 56.179 1.00 39.43 10 ILE D CA 1
ATOM 749 C C . ILE D 1 11 ? 84.956 266.195 57.448 1.00 36.75 10 ILE D C 1
ATOM 750 O O . ILE D 1 11 ? 84.856 267.343 57.876 1.00 37.67 10 ILE D O 1
ATOM 755 N N . ALA D 1 12 ? 85.731 265.277 58.011 1.00 34.35 11 ALA D N 1
ATOM 756 C CA . ALA D 1 12 ? 86.538 265.573 59.190 1.00 41.13 11 ALA D CA 1
ATOM 757 C C . ALA D 1 12 ? 87.515 266.728 58.945 1.00 41.26 11 ALA D C 1
ATOM 758 O O . ALA D 1 12 ? 87.642 267.617 59.780 1.00 37.55 11 ALA D O 1
ATOM 760 N N . LYS D 1 13 ? 88.170 266.746 57.787 1.00 39.27 12 LYS D N 1
ATOM 761 C CA . LYS D 1 13 ? 89.124 267.811 57.519 1.00 41.69 12 LYS D CA 1
ATOM 762 C C . LYS D 1 13 ? 88.422 269.149 57.377 1.00 40.12 12 LYS D C 1
ATOM 763 O O . LYS D 1 13 ? 88.876 270.151 57.938 1.00 45.07 12 LYS D O 1
ATOM 767 N N . SER D 1 14 ? 87.279 269.153 56.693 1.00 34.38 13 SER D N 1
ATOM 768 C CA . SER D 1 14 ? 86.499 270.371 56.531 1.00 32.80 13 SER D CA 1
ATOM 769 C C . SER D 1 14 ? 86.016 270.933 57.870 1.00 29.43 13 SER D C 1
ATOM 770 O O . SER D 1 14 ? 86.048 272.140 58.079 1.00 35.19 13 SER D O 1
ATOM 773 N N . LEU D 1 15 ? 85.567 270.074 58.771 1.00 29.55 14 LEU D N 1
ATOM 774 C CA . LEU D 1 15 ? 85.095 270.556 60.070 1.00 35.67 14 LEU D CA 1
ATOM 775 C C . LEU D 1 15 ? 86.240 271.125 60.934 1.00 33.14 14 LEU D C 1
ATOM 776 O O . LEU D 1 15 ? 86.031 272.058 61.713 1.00 35.22 14 LEU D O 1
ATOM 781 N N . LYS D 1 16 ? 87.442 270.572 60.785 1.00 35.78 15 LYS D N 1
ATOM 782 C CA . LYS D 1 16 ? 88.624 271.138 61.441 1.00 36.52 15 LYS D CA 1
ATOM 783 C C . LYS D 1 16 ? 88.848 272.556 60.934 1.00 37.85 15 LYS D C 1
ATOM 784 O O . LYS D 1 16 ? 89.140 273.456 61.714 1.00 38.53 15 LYS D O 1
ATOM 790 N N . GLU D 1 17 ? 88.694 272.753 59.626 1.00 41.49 16 GLU D N 1
ATOM 791 C CA . GLU D 1 17 ? 88.841 274.084 59.038 1.00 42.49 16 GLU D CA 1
ATOM 792 C C . GLU D 1 17 ? 87.741 275.025 59.526 1.00 39.73 16 GLU D C 1
ATOM 793 O O . GLU D 1 17 ? 87.992 276.182 59.853 1.00 39.03 16 GLU D O 1
ATOM 799 N N . ILE D 1 18 ? 86.513 274.526 59.553 1.00 42.38 17 ILE D N 1
ATOM 800 C CA . ILE D 1 18 ? 85.376 275.297 60.046 1.00 36.32 17 ILE D CA 1
ATOM 801 C C . ILE D 1 18 ? 85.586 275.677 61.522 1.00 27.72 17 ILE D C 1
ATOM 802 O O . ILE D 1 18 ? 85.403 276.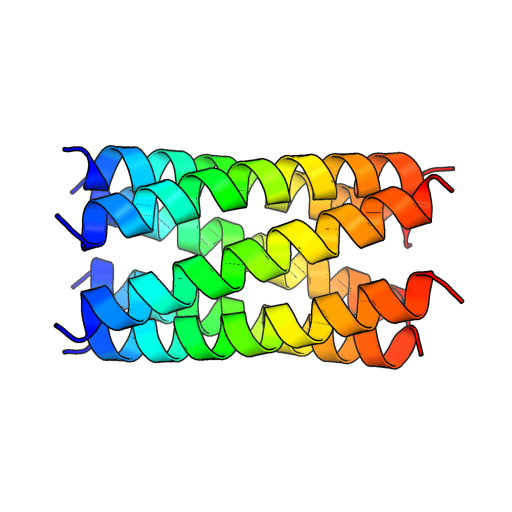833 61.900 1.00 32.61 17 ILE D O 1
ATOM 807 N N . ALA D 1 19 ? 86.036 274.731 62.335 1.00 28.79 18 ALA D N 1
ATOM 808 C CA . ALA D 1 19 ? 86.365 275.022 63.744 1.00 37.12 18 ALA D CA 1
ATOM 809 C C . ALA D 1 19 ? 87.393 276.143 63.905 1.00 40.60 18 ALA D C 1
ATOM 810 O O . ALA D 1 19 ? 87.198 277.066 64.695 1.00 39.54 18 ALA D O 1
ATOM 812 N N . TRP D 1 20 ? 88.475 276.064 63.136 1.00 32.66 19 TRP D N 1
ATOM 813 C CA . TRP D 1 20 ? 89.554 277.048 63.193 1.00 34.56 19 TRP D CA 1
ATOM 814 C C . TRP D 1 20 ? 89.065 278.448 62.785 1.00 36.24 19 TRP D C 1
ATOM 815 O O . TRP D 1 20 ? 89.406 279.438 63.419 1.00 34.81 19 TRP D O 1
ATOM 826 N N . SER D 1 21 ? 88.300 278.526 61.697 1.00 31.89 20 SER D N 1
ATOM 827 C CA . SER D 1 21 ? 87.718 279.790 61.233 1.00 31.14 20 SER D CA 1
ATOM 828 C C . SER D 1 21 ? 86.756 280.421 62.243 1.00 30.18 20 SER D C 1
ATOM 829 O O . SER D 1 21 ? 86.716 281.640 62.396 1.00 35.66 20 SER D O 1
ATOM 832 N N . LEU D 1 22 ? 85.934 279.604 62.889 1.00 28.92 21 LEU D N 1
ATOM 833 C CA . LEU D 1 22 ? 85.042 280.134 63.914 1.00 32.98 21 LEU D CA 1
ATOM 834 C C . LEU D 1 22 ? 85.808 280.665 65.133 1.00 30.14 21 LEU D C 1
ATOM 835 O O . LEU D 1 22 ? 85.375 281.630 65.756 1.00 38.46 21 LEU D O 1
ATOM 840 N N . LYS D 1 23 ? 86.939 280.041 65.464 1.00 31.90 22 LYS D N 1
ATOM 841 C CA . LYS D 1 23 ? 87.820 280.547 66.544 1.00 38.07 22 LYS D CA 1
ATOM 842 C C . LYS D 1 23 ? 88.334 281.928 66.193 1.00 39.84 22 LYS D C 1
ATOM 843 O O . LYS D 1 23 ? 88.369 282.824 67.020 1.00 36.77 22 LYS D O 1
ATOM 849 N N . GLU D 1 24 ? 88.745 282.070 64.943 1.00 38.68 23 GLU D N 1
ATOM 850 C CA . GLU D 1 24 ? 89.223 283.330 64.414 1.00 37.96 23 GLU D CA 1
ATOM 851 C C . GLU D 1 24 ? 88.124 284.382 64.449 1.00 37.36 23 GLU D C 1
ATOM 852 O O . GLU D 1 24 ? 88.355 285.510 64.882 1.00 37.39 23 GLU D O 1
ATOM 858 N N . ILE D 1 25 ? 86.916 284.003 64.039 1.00 33.18 24 ILE D N 1
ATOM 859 C CA . ILE D 1 25 ? 85.784 284.927 64.117 1.00 32.86 24 ILE D CA 1
ATOM 860 C C . ILE D 1 25 ? 85.489 285.301 65.571 1.00 32.73 24 ILE D C 1
ATOM 861 O O . ILE D 1 25 ? 85.249 286.462 65.896 1.00 33.61 24 ILE D O 1
ATOM 866 N N . ALA D 1 26 ? 85.488 284.306 66.442 1.00 32.44 25 ALA D N 1
ATOM 867 C CA . ALA D 1 26 ? 85.246 284.559 67.869 1.00 33.24 25 ALA D CA 1
ATOM 868 C C . ALA D 1 26 ? 86.297 285.518 68.414 1.00 37.81 25 ALA D C 1
ATOM 869 O O . ALA D 1 26 ? 85.976 286.456 69.145 1.00 43.64 25 ALA D O 1
ATOM 871 N N . LYS D 1 27 ? 87.556 285.300 68.035 1.00 40.55 26 LYS D N 1
ATOM 872 C CA . LYS D 1 27 ? 88.640 286.144 68.534 1.00 41.16 26 LYS D CA 1
ATOM 873 C C . LYS D 1 27 ? 88.451 287.568 68.063 1.00 44.58 26 LYS D C 1
ATOM 874 O O . LYS D 1 27 ? 88.641 288.514 68.818 1.00 48.05 26 LYS D O 1
ATOM 880 N N . SER D 1 28 ? 88.043 287.708 66.809 1.00 40.90 27 SER D N 1
ATOM 881 C CA . SER D 1 28 ? 87.853 289.016 66.214 1.00 41.13 27 SER D CA 1
ATOM 882 C C . SER D 1 28 ? 86.720 289.789 66.868 1.00 45.94 27 SER D C 1
ATOM 883 O O . SER D 1 28 ? 86.786 291.013 66.966 1.00 46.64 27 SER D O 1
ATOM 886 N N . LEU D 1 29 ? 85.681 289.089 67.323 1.00 46.40 28 LEU D N 1
ATOM 887 C CA . LEU D 1 29 ? 84.537 289.800 67.874 1.00 48.26 28 LEU D CA 1
ATOM 888 C C . LEU D 1 29 ? 84.813 290.284 69.291 1.00 50.71 28 LEU D C 1
ATOM 889 O O . LEU D 1 29 ? 84.129 291.183 69.785 1.00 50.68 28 LEU D O 1
ATOM 894 N N . LYS D 1 30 ? 85.824 289.708 69.936 1.00 41.14 29 LYS D N 1
ATOM 895 C CA . LYS D 1 30 ? 86.251 290.192 71.244 1.00 47.30 29 LYS D CA 1
ATOM 896 C C . LYS D 1 30 ? 87.218 291.353 71.082 1.00 62.79 29 LYS D C 1
ATOM 897 O O . LYS D 1 30 ? 87.058 292.401 71.701 1.00 69.34 29 LYS D O 1
ATOM 903 N N . GLY D 1 31 ? 88.202 291.156 70.205 1.00 70.47 30 GLY D N 1
ATOM 904 C CA . GLY D 1 31 ? 89.245 292.134 69.945 1.00 76.20 30 GLY D CA 1
ATOM 905 C C . GLY D 1 31 ? 88.731 293.431 69.363 1.00 80.80 30 GLY D C 1
ATOM 906 O O . GLY D 1 31 ? 88.644 294.437 70.065 1.00 86.39 30 GLY D O 1
ATOM 907 N N . GLY E 1 2 ? 75.648 252.502 48.486 1.00 92.50 1 GLY E N 1
ATOM 908 C CA . GLY E 1 2 ? 75.718 253.321 47.288 1.00 88.03 1 GLY E CA 1
ATOM 909 C C . GLY E 1 2 ? 75.165 254.712 47.525 1.00 79.69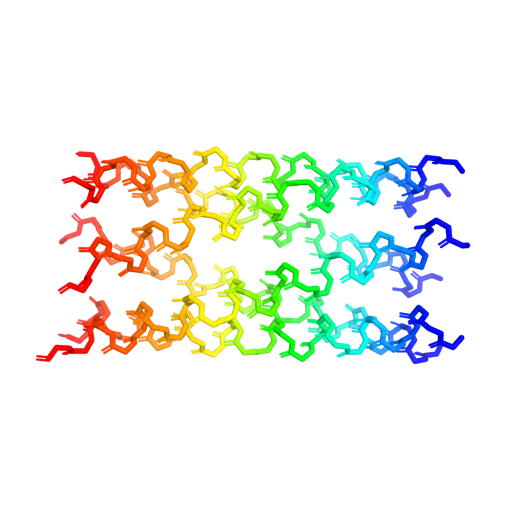 1 GLY E C 1
ATOM 910 O O . GLY E 1 2 ? 75.865 255.707 47.343 1.00 79.09 1 GLY E O 1
ATOM 911 N N . GLU E 1 3 ? 73.901 254.780 47.931 1.00 74.22 2 GLU E N 1
ATOM 912 C CA . GLU E 1 3 ? 73.246 256.057 48.190 1.00 64.71 2 GLU E CA 1
ATOM 913 C C . GLU E 1 3 ? 73.913 256.773 49.356 1.00 53.45 2 GLU E C 1
ATOM 914 O O . GLU E 1 3 ? 74.111 257.987 49.334 1.00 50.57 2 GLU E O 1
ATOM 920 N N . ILE E 1 4 ? 74.269 255.999 50.373 1.00 55.07 3 ILE E N 1
ATOM 921 C CA . ILE E 1 4 ? 74.954 256.535 51.542 1.00 53.54 3 ILE E CA 1
ATOM 922 C C . ILE E 1 4 ? 76.257 257.176 51.104 1.00 51.81 3 ILE E C 1
ATOM 923 O O . ILE E 1 4 ? 76.599 258.278 51.537 1.00 48.42 3 ILE E O 1
ATOM 928 N N . ALA E 1 5 ? 76.973 256.475 50.229 1.00 53.03 4 ALA E N 1
ATOM 929 C CA . ALA E 1 5 ? 78.215 256.990 49.683 1.00 52.82 4 ALA E CA 1
ATOM 930 C C . ALA E 1 5 ? 77.962 258.281 48.939 1.00 54.63 4 ALA E C 1
ATOM 931 O O . ALA E 1 5 ? 78.707 259.240 49.090 1.00 54.19 4 ALA E O 1
ATOM 933 N N . LYS E 1 6 ? 76.895 258.311 48.147 1.00 58.91 5 LYS E N 1
ATOM 934 C CA . LYS E 1 6 ? 76.576 259.494 47.348 1.00 59.16 5 LYS E CA 1
ATOM 935 C C . LYS E 1 6 ? 76.227 260.718 48.192 1.00 55.52 5 LYS E C 1
ATOM 936 O O . LYS E 1 6 ? 76.721 261.824 47.954 1.00 52.67 5 LYS E O 1
ATOM 940 N N . SER E 1 7 ? 75.372 260.513 49.184 1.00 45.08 6 SER E N 1
ATOM 941 C CA . SER E 1 7 ? 74.968 261.602 50.066 1.00 46.47 6 SER E CA 1
ATOM 942 C C . SER E 1 7 ? 76.177 262.176 50.789 1.00 41.17 6 SER E C 1
ATOM 943 O O . SER E 1 7 ? 76.282 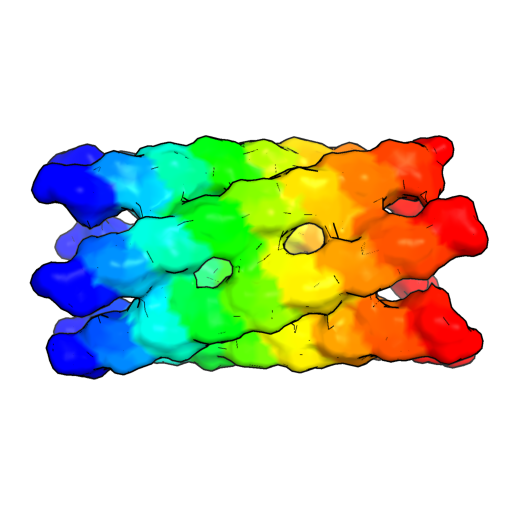263.389 50.970 1.00 38.99 6 SER E O 1
ATOM 946 N N . LEU E 1 8 ? 77.087 261.299 51.201 1.00 41.36 7 LEU E N 1
ATOM 947 C CA . LEU E 1 8 ? 78.283 261.733 51.906 1.00 43.38 7 LEU E CA 1
ATOM 948 C C . LEU E 1 8 ? 79.210 262.604 51.056 1.00 44.68 7 LEU E C 1
ATOM 949 O O . LEU E 1 8 ? 79.805 263.540 51.572 1.00 43.29 7 LEU E O 1
ATOM 954 N N . LYS E 1 9 ? 79.325 262.345 49.757 1.00 46.12 8 LYS E N 1
ATOM 955 C CA . LYS E 1 9 ? 80.151 263.243 48.948 1.00 41.50 8 LYS E CA 1
ATOM 956 C C . LYS E 1 9 ? 79.454 264.577 48.756 1.00 45.05 8 LYS E C 1
ATOM 957 O O . LYS E 1 9 ? 80.108 265.616 48.678 1.00 51.47 8 LYS E O 1
ATOM 963 N N . GLU E 1 10 ? 78.129 264.567 48.712 1.00 39.31 9 GLU E N 1
ATOM 964 C CA . GLU E 1 10 ? 77.401 265.827 48.634 1.00 43.51 9 GLU E CA 1
ATOM 965 C C . GLU E 1 10 ? 77.570 266.602 49.934 1.00 36.28 9 GLU E C 1
ATOM 966 O O . GLU E 1 10 ? 77.813 267.808 49.930 1.00 37.37 9 GLU E O 1
ATOM 972 N N . ILE E 1 11 ? 77.502 265.883 51.044 1.00 35.74 10 ILE E N 1
ATOM 973 C CA . ILE E 1 11 ? 77.732 266.469 52.347 1.00 32.24 10 ILE E CA 1
ATOM 974 C C . ILE E 1 11 ? 79.158 267.006 52.399 1.00 34.88 10 ILE E C 1
ATOM 975 O O . ILE E 1 11 ? 79.391 268.136 52.826 1.00 35.11 10 ILE E O 1
ATOM 980 N N . ALA E 1 12 ? 80.103 266.197 51.926 1.00 37.71 11 ALA E N 1
ATOM 981 C CA . ALA E 1 12 ? 81.517 266.576 51.890 1.00 38.85 11 ALA E CA 1
ATOM 982 C C . ALA E 1 12 ? 81.746 267.856 51.084 1.00 40.38 11 ALA E C 1
ATOM 983 O O . ALA E 1 12 ? 82.467 268.762 51.505 1.00 39.21 11 ALA E O 1
ATOM 985 N N . LYS E 1 13 ? 81.081 267.947 49.943 1.00 40.78 12 LYS E N 1
ATOM 986 C CA . LYS E 1 13 ? 81.217 269.104 49.074 1.00 39.04 12 LYS E CA 1
ATOM 987 C C . LYS E 1 13 ? 80.616 270.358 49.690 1.00 36.96 12 LYS E C 1
ATOM 988 O O . LYS E 1 13 ? 81.185 271.441 49.585 1.00 39.65 12 LYS E O 1
ATOM 994 N N . SER E 1 14 ? 79.462 270.215 50.334 1.00 30.26 13 SER E N 1
ATOM 995 C CA . SER E 1 14 ? 78.836 271.348 51.000 1.00 30.53 13 SER E CA 1
ATOM 996 C C . SER E 1 14 ? 79.716 271.880 52.120 1.00 30.85 13 SER E C 1
ATOM 997 O O . SER E 1 14 ? 79.795 273.087 52.330 1.00 34.46 13 SER E O 1
ATOM 1000 N N . LEU E 1 15 ? 80.354 270.977 52.855 1.00 30.94 14 LEU E N 1
ATOM 1001 C CA . LEU E 1 15 ? 81.235 271.374 53.953 1.00 33.44 14 LEU E CA 1
ATOM 1002 C C . LEU E 1 15 ? 82.489 272.084 53.469 1.00 39.08 14 LEU E C 1
ATOM 1003 O O . LEU E 1 15 ? 82.991 272.987 54.140 1.00 37.76 14 LEU E O 1
ATOM 1008 N N . LYS E 1 16 ? 82.986 271.684 52.301 1.00 29.90 15 LYS E N 1
ATOM 1009 C CA . LYS E 1 16 ? 84.096 272.389 51.685 1.00 39.27 15 LYS E CA 1
ATOM 1010 C C . LYS E 1 16 ? 83.697 273.825 51.390 1.00 38.18 15 LYS E C 1
ATOM 1011 O O . LYS E 1 16 ? 84.471 274.746 51.623 1.00 40.15 15 LYS E O 1
ATOM 1017 N N . GLU E 1 17 ? 82.486 274.004 50.865 1.00 33.58 16 GLU E N 1
ATOM 1018 C CA . GLU E 1 17 ? 81.959 275.331 50.568 1.00 31.46 16 GLU E CA 1
ATOM 1019 C C . GLU E 1 17 ? 81.718 276.152 51.843 1.00 31.30 16 GLU E C 1
ATOM 1020 O O . GLU E 1 17 ? 81.986 277.351 51.900 1.00 29.98 16 GLU E O 1
ATOM 1026 N N . ILE E 1 18 ? 81.151 275.507 52.848 1.00 28.42 17 ILE E N 1
ATOM 1027 C CA . ILE E 1 18 ? 80.938 276.149 54.129 1.00 29.23 17 ILE E CA 1
ATOM 1028 C C . ILE E 1 18 ? 82.289 276.559 54.727 1.00 27.96 17 ILE E C 1
ATOM 1029 O O . ILE E 1 18 ? 82.440 277.670 55.230 1.00 30.79 17 ILE E O 1
ATOM 1034 N N . ALA E 1 19 ? 83.266 275.665 54.630 1.00 27.12 18 ALA E N 1
ATOM 1035 C CA . ALA E 1 19 ? 84.638 275.950 55.072 1.00 34.44 18 ALA E CA 1
ATOM 1036 C C . ALA E 1 19 ? 85.211 277.183 54.382 1.00 35.25 18 ALA E C 1
ATOM 1037 O O . ALA E 1 19 ? 85.762 278.073 55.022 1.00 37.73 18 ALA E O 1
ATOM 1039 N N . TRP E 1 20 ? 85.042 277.252 53.072 1.00 34.16 19 TRP E N 1
ATOM 1040 C CA . TRP E 1 20 ? 85.564 278.375 52.319 1.00 34.35 19 TRP E CA 1
ATOM 1041 C C . TRP E 1 20 ? 84.884 279.675 52.724 1.00 32.94 19 TRP E C 1
ATOM 1042 O O . TRP E 1 20 ? 85.550 280.682 52.915 1.00 39.50 19 TRP E O 1
ATOM 1053 N N . SER E 1 21 ? 83.556 279.662 52.823 1.00 27.72 20 SER E N 1
ATOM 1054 C CA . SER E 1 21 ? 82.808 280.864 53.204 1.00 27.24 20 SER E CA 1
ATOM 1055 C C . SER E 1 21 ? 83.179 281.382 54.601 1.00 27.34 20 SER E C 1
ATOM 1056 O O . SER E 1 21 ? 83.329 282.584 54.811 1.00 32.24 20 SER E O 1
ATOM 1059 N N . LEU E 1 22 ? 83.311 280.480 55.563 1.00 27.09 21 LEU E N 1
ATOM 1060 C CA . LEU E 1 22 ? 83.692 280.897 56.907 1.00 27.81 21 LEU E CA 1
ATOM 1061 C C . LEU E 1 22 ? 85.114 281.465 56.965 1.00 33.36 21 LEU E C 1
ATOM 1062 O O . LEU E 1 22 ? 85.361 282.408 57.715 1.00 36.49 21 LEU E O 1
ATOM 1067 N N . LYS E 1 23 ? 86.035 280.933 56.159 1.00 30.38 22 LYS E N 1
ATOM 1068 C CA . LYS E 1 23 ? 87.361 281.547 56.071 1.00 34.24 22 LYS E CA 1
ATOM 1069 C C . LYS E 1 23 ? 87.257 282.976 55.570 1.00 32.91 22 LYS E C 1
ATOM 1070 O O . LYS E 1 23 ? 87.902 283.879 56.102 1.00 34.99 22 LYS E O 1
ATOM 1076 N N . GLU E 1 24 ? 86.460 283.176 54.528 1.00 31.85 23 GLU E N 1
ATOM 1077 C CA . GLU E 1 24 ? 86.280 284.513 53.988 1.00 32.54 23 GLU E CA 1
ATOM 1078 C C . GLU E 1 24 ? 85.603 285.431 55.009 1.00 32.26 23 GLU E C 1
ATOM 1079 O O . GLU E 1 24 ? 85.924 286.609 55.106 1.00 35.00 23 GLU E O 1
ATOM 1085 N N . ILE E 1 25 ? 84.628 284.910 55.739 1.00 30.79 24 ILE E N 1
ATOM 1086 C CA . ILE E 1 25 ? 83.970 285.724 56.745 1.00 31.12 24 ILE E CA 1
ATOM 1087 C C . ILE E 1 25 ? 85.003 286.110 57.799 1.00 37.14 24 ILE E C 1
ATOM 1088 O O . ILE E 1 25 ? 85.091 287.269 58.198 1.00 42.66 24 ILE E O 1
ATOM 1093 N N . ALA E 1 26 ? 85.804 285.132 58.208 1.00 38.54 25 ALA E N 1
ATOM 1094 C CA . ALA E 1 26 ? 86.867 285.340 59.200 1.00 35.44 25 ALA E CA 1
ATOM 1095 C C . ALA E 1 26 ? 87.844 286.407 58.753 1.00 46.56 25 ALA E C 1
ATOM 1096 O O . ALA E 1 26 ? 88.230 287.281 59.531 1.00 44.16 25 ALA E O 1
ATOM 1098 N N . LYS E 1 27 ? 88.235 286.334 57.486 1.00 44.66 26 LYS E N 1
ATOM 1099 C CA . LYS E 1 27 ? 89.218 287.255 56.938 1.00 46.66 26 LYS E CA 1
ATOM 1100 C C . LYS E 1 27 ? 88.659 288.672 56.921 1.00 46.04 26 LYS E C 1
ATOM 1101 O O . LYS E 1 27 ? 89.354 289.631 57.242 1.00 44.12 26 LYS E O 1
ATOM 1107 N N . SER E 1 28 ? 87.392 288.784 56.545 1.00 38.26 27 SER E N 1
ATOM 1108 C CA . SER E 1 28 ? 86.707 290.069 56.445 1.00 47.48 27 SER E CA 1
ATOM 1109 C C . SER E 1 28 ? 86.486 290.760 57.795 1.00 48.04 27 SER E C 1
ATOM 1110 O O . SER E 1 28 ? 86.492 291.985 57.887 1.00 52.33 27 SER E O 1
ATOM 1113 N N . LEU E 1 29 ? 86.301 289.973 58.844 1.00 46.89 28 LEU E N 1
ATOM 1114 C CA . LEU E 1 29 ? 85.991 290.528 60.152 1.00 50.50 28 LEU E CA 1
ATOM 1115 C C . LEU E 1 29 ? 87.247 291.118 60.788 1.00 59.21 28 LEU E C 1
ATOM 1116 O O . LEU E 1 29 ? 87.180 291.782 61.819 1.00 61.18 28 LEU E O 1
ATOM 1121 N N . LYS E 1 30 ? 88.390 290.897 60.152 1.00 64.64 29 LYS E N 1
ATOM 1122 C CA . LYS E 1 30 ? 89.635 291.488 60.622 1.00 69.72 29 LYS E CA 1
ATOM 1123 C C . LYS E 1 30 ? 89.693 292.965 60.251 1.00 77.57 29 LYS E C 1
ATOM 1124 O O . LYS E 1 30 ? 90.096 293.794 61.070 1.00 82.01 29 LYS E O 1
ATOM 1130 N N . GLY E 1 31 ? 89.297 293.284 59.021 1.00 78.71 30 GLY E N 1
ATOM 1131 C CA . GLY E 1 31 ? 89.261 294.657 58.538 1.00 82.20 30 GLY E CA 1
ATOM 1132 C C . GLY E 1 31 ? 90.538 295.460 58.707 1.00 85.37 30 GLY E C 1
ATOM 1133 O O . GLY E 1 31 ? 90.503 296.678 58.915 1.00 85.24 30 GLY E O 1
ATOM 1137 N N . GLY F 1 2 ? 67.494 251.752 54.985 1.00 108.60 1 GLY F N 1
ATOM 1138 C CA . GLY F 1 2 ? 66.625 252.723 54.343 1.00 94.68 1 GLY F CA 1
ATOM 1139 C C . GLY F 1 2 ? 66.589 254.077 55.021 1.00 80.93 1 GLY F C 1
ATOM 1140 O O . GLY F 1 2 ? 66.866 255.101 54.400 1.00 76.44 1 GLY F O 1
ATOM 1141 N N . GLU F 1 3 ? 66.250 254.078 56.306 1.00 75.50 2 GLU F N 1
ATOM 1142 C CA . GLU F 1 3 ? 66.119 255.311 57.076 1.00 65.10 2 GLU F CA 1
ATOM 1143 C C . GLU F 1 3 ? 67.409 256.102 57.136 1.00 53.24 2 GLU F C 1
ATOM 1144 O O . GLU F 1 3 ? 67.397 257.329 57.039 1.00 48.17 2 GLU F O 1
ATOM 1150 N N . ILE F 1 4 ? 68.523 255.396 57.283 1.00 52.34 3 ILE F N 1
ATOM 1151 C CA . ILE F 1 4 ? 69.829 256.041 57.303 1.00 53.98 3 ILE F CA 1
ATOM 1152 C C . ILE F 1 4 ? 70.051 256.819 56.012 1.00 55.82 3 ILE F C 1
ATOM 1153 O O . ILE F 1 4 ? 70.502 257.963 56.043 1.00 54.23 3 ILE F O 1
ATOM 1158 N N . ALA F 1 5 ? 69.722 256.202 54.881 1.00 56.76 4 ALA F N 1
ATOM 1159 C CA . ALA F 1 5 ? 69.848 256.876 53.597 1.00 52.92 4 ALA F CA 1
ATOM 1160 C C . ALA F 1 5 ? 68.976 258.128 53.533 1.00 48.23 4 ALA F C 1
ATOM 1161 O O . ALA F 1 5 ? 69.447 259.199 53.147 1.00 45.38 4 ALA F O 1
ATOM 1163 N N . LYS F 1 6 ? 67.726 258.011 53.968 1.00 49.57 5 LYS F N 1
ATOM 1164 C CA . LYS F 1 6 ? 66.806 259.146 53.953 1.00 45.48 5 LYS F CA 1
ATOM 1165 C C . LYS F 1 6 ? 67.283 260.276 54.848 1.00 42.69 5 LYS F C 1
ATOM 1166 O O . LYS F 1 6 ? 67.212 261.442 54.466 1.00 54.06 5 LYS F O 1
ATOM 1169 N N . SER F 1 7 ? 67.766 259.943 56.037 1.00 42.65 6 SER F N 1
ATOM 1170 C CA . SER F 1 7 ? 68.307 260.968 56.917 1.00 40.65 6 SER F CA 1
ATOM 1171 C C . SER F 1 7 ? 69.500 261.662 56.264 1.00 38.04 6 SER F C 1
ATOM 1172 O O . SER F 1 7 ? 69.615 262.885 56.308 1.00 39.47 6 SER F O 1
ATOM 1175 N N . LEU F 1 8 ? 70.373 260.884 55.629 1.00 40.57 7 LEU F N 1
ATOM 1176 C CA . LEU F 1 8 ? 71.552 261.447 54.980 1.00 37.05 7 LEU F CA 1
ATOM 1177 C C . LEU F 1 8 ? 71.172 262.378 53.828 1.00 42.40 7 LEU F C 1
ATOM 1178 O O . LEU F 1 8 ? 71.853 263.381 53.589 1.00 34.07 7 LEU F O 1
ATOM 1183 N N . LYS F 1 9 ? 70.074 262.079 53.133 1.00 38.79 8 LYS F N 1
ATOM 1184 C CA . LYS F 1 9 ? 69.633 262.982 52.072 1.00 40.75 8 LYS F CA 1
ATOM 1185 C C . LYS F 1 9 ? 69.072 264.265 52.656 1.00 41.26 8 LYS F C 1
ATOM 1186 O O . LYS F 1 9 ? 69.256 265.343 52.087 1.00 42.32 8 LYS F O 1
ATOM 1192 N N . GLU F 1 10 ? 68.415 264.166 53.804 1.00 41.09 9 GLU F N 1
ATOM 1193 C CA . GLU F 1 10 ? 67.905 265.373 54.429 1.00 39.76 9 GLU F CA 1
ATOM 1194 C C . GLU F 1 10 ? 69.052 266.197 54.940 1.00 32.23 9 GLU F C 1
ATOM 1195 O O . GLU F 1 10 ? 69.051 267.418 54.795 1.00 45.18 9 GLU F O 1
ATOM 1201 N N . ILE F 1 11 ? 70.056 265.519 55.490 1.00 34.22 10 ILE F N 1
ATOM 1202 C CA . ILE F 1 11 ? 71.259 266.179 55.974 1.00 31.57 10 ILE F CA 1
ATOM 1203 C C . ILE F 1 11 ? 71.979 266.896 54.841 1.00 31.70 10 ILE F C 1
ATOM 1204 O O . ILE F 1 11 ? 72.347 268.061 54.974 1.00 32.52 10 ILE F O 1
ATOM 1209 N N . ALA F 1 12 ? 72.142 266.212 53.712 1.00 33.57 11 ALA F N 1
ATOM 1210 C CA . ALA F 1 12 ? 72.786 266.807 52.545 1.00 29.41 11 ALA F CA 1
ATOM 1211 C C . ALA F 1 12 ? 72.070 268.081 52.096 1.00 35.06 11 ALA F C 1
ATOM 1212 O O . ALA F 1 12 ? 72.712 269.080 51.758 1.00 32.22 11 ALA F O 1
ATOM 1214 N N . LYS F 1 13 ? 70.739 268.048 52.109 1.00 35.74 12 LYS F N 1
ATOM 1215 C CA . LYS F 1 13 ? 69.936 269.184 51.652 1.00 35.94 12 LYS F CA 1
ATOM 1216 C C . LYS F 1 13 ? 70.019 270.380 52.592 1.00 38.34 12 LYS F C 1
ATOM 1217 O O . LYS F 1 13 ? 70.104 271.529 52.158 1.00 42.10 12 LYS F O 1
ATOM 1223 N N . SER F 1 14 ? 69.993 270.114 53.887 1.00 33.83 13 SER F N 1
ATOM 1224 C CA . SER F 1 14 ? 70.112 271.193 54.851 1.00 27.00 13 SER F CA 1
ATOM 1225 C C . SER F 1 14 ? 71.460 271.883 54.675 1.00 25.56 13 SER F C 1
ATOM 1226 O O . SER F 1 14 ? 71.566 273.104 54.752 1.00 31.56 13 SER F O 1
ATOM 1229 N N . LEU F 1 15 ? 72.491 271.093 54.418 1.00 25.50 14 LEU F N 1
ATOM 1230 C CA . LEU F 1 15 ? 73.838 271.640 54.255 1.00 24.99 14 LEU F CA 1
ATOM 1231 C C . LEU F 1 15 ? 74.010 272.516 53.018 1.00 26.12 14 LEU F C 1
ATOM 1232 O O . LEU F 1 15 ? 74.704 273.526 53.072 1.00 26.10 14 LEU F O 1
ATOM 1237 N N . LYS F 1 16 ? 73.325 272.177 51.934 1.00 27.62 15 LYS F N 1
ATOM 1238 C CA . LYS F 1 16 ? 73.314 273.050 50.765 1.00 29.15 15 LYS F CA 1
ATOM 1239 C C . LYS F 1 16 ? 72.706 274.394 51.139 1.00 28.74 15 LYS F C 1
ATOM 1240 O O . LYS F 1 16 ? 73.219 275.446 50.770 1.00 34.92 15 LYS F O 1
ATOM 1246 N N . GLU F 1 17 ? 71.629 274.352 51.910 1.00 33.39 16 GLU F N 1
ATOM 1247 C CA . GLU F 1 17 ? 70.972 275.569 52.361 1.00 25.38 16 GLU F CA 1
ATOM 1248 C C . GLU F 1 17 ? 71.921 276.387 53.233 1.00 24.34 16 GLU F C 1
ATOM 1249 O O . GLU F 1 17 ? 72.035 277.605 53.079 1.00 36.02 16 GLU F O 1
ATOM 1255 N N . ILE F 1 18 ? 72.599 275.711 54.157 1.00 24.42 17 ILE F N 1
ATOM 1256 C CA . ILE F 1 18 ? 73.567 276.361 55.037 1.00 24.21 17 ILE F CA 1
ATOM 1257 C C . ILE F 1 18 ? 74.745 276.936 54.232 1.00 22.47 17 ILE F C 1
ATOM 1258 O O . ILE F 1 18 ? 75.178 278.070 54.456 1.00 29.48 17 ILE F O 1
ATOM 1263 N N . ALA F 1 19 ? 75.239 276.167 53.271 1.00 26.58 18 ALA F N 1
ATOM 1264 C CA . ALA F 1 19 ? 76.298 276.663 52.377 1.00 25.92 18 ALA F CA 1
ATOM 1265 C C . ALA F 1 19 ? 75.865 277.940 51.675 1.00 26.38 18 ALA F C 1
ATOM 1266 O O . ALA F 1 19 ? 76.611 278.910 51.641 1.00 26.74 18 ALA F O 1
ATOM 1268 N N . TRP F 1 20 ? 74.641 277.954 51.148 1.00 30.90 19 TRP F N 1
ATOM 1269 C CA . TRP F 1 20 ? 74.145 279.118 50.416 1.00 28.11 19 TRP F CA 1
ATOM 1270 C C . TRP F 1 20 ? 74.022 280.362 51.289 1.00 34.92 19 TRP F C 1
ATOM 1271 O O . TRP F 1 20 ? 74.440 281.447 50.889 1.00 36.50 19 TRP F O 1
ATOM 1282 N N . SER F 1 21 ? 73.431 280.208 52.469 1.00 24.30 20 SER F N 1
ATOM 1283 C CA . SER F 1 21 ? 73.294 281.322 53.400 1.00 24.65 20 SER F CA 1
ATOM 1284 C C . SER F 1 21 ? 74.664 281.899 53.775 1.00 24.11 20 SER F C 1
ATOM 1285 O O . SER F 1 21 ? 74.860 283.108 53.863 1.00 27.38 20 SER F O 1
ATOM 1288 N N . LEU F 1 22 ? 75.612 281.023 54.020 1.00 23.18 21 LEU F N 1
ATOM 1289 C CA . LEU F 1 22 ? 76.946 281.494 54.351 1.00 25.62 21 LEU F CA 1
ATOM 1290 C C . LEU F 1 22 ? 77.595 282.220 53.166 1.00 27.54 21 LEU F C 1
ATOM 1291 O O . LEU F 1 22 ? 78.333 283.179 53.361 1.00 27.48 21 LEU F O 1
ATOM 1296 N N . LYS F 1 23 ? 77.286 281.799 51.942 1.00 23.67 22 LYS F N 1
ATOM 1297 C CA . LYS F 1 23 ? 77.755 282.539 50.777 1.00 29.66 22 LYS F CA 1
ATOM 1298 C C . LYS F 1 23 ? 77.217 283.951 50.821 1.00 32.57 22 LYS F C 1
ATOM 1299 O O . LYS F 1 23 ? 77.964 284.912 50.668 1.00 35.00 22 LYS F O 1
ATOM 1305 N N . GLU F 1 24 ? 75.917 284.074 51.079 1.00 30.24 23 GLU F N 1
ATOM 1306 C CA . GLU F 1 24 ? 75.292 285.385 51.155 1.00 27.36 23 GLU F CA 1
ATOM 1307 C C . GLU F 1 24 ? 75.873 286.220 52.289 1.00 27.53 23 GLU F C 1
ATOM 1308 O O . GLU F 1 24 ? 76.075 287.424 52.149 1.00 39.92 23 GLU F O 1
ATOM 1314 N N . ILE F 1 25 ? 76.120 285.581 53.421 1.00 26.46 24 ILE F N 1
ATOM 1315 C CA . ILE F 1 25 ? 76.711 286.269 54.561 1.00 33.29 24 ILE F CA 1
ATOM 1316 C C . ILE F 1 25 ? 78.125 286.744 54.219 1.00 27.09 24 ILE F C 1
ATOM 1317 O O . ILE F 1 25 ? 78.483 287.883 54.499 1.00 29.41 24 ILE F O 1
ATOM 1322 N N . ALA F 1 26 ? 78.916 285.889 53.584 1.00 29.88 25 ALA F N 1
ATOM 1323 C CA . ALA F 1 26 ? 80.262 286.307 53.192 1.00 36.07 25 ALA F CA 1
ATOM 1324 C C . ALA F 1 26 ? 80.173 287.529 52.292 1.00 38.19 25 ALA F 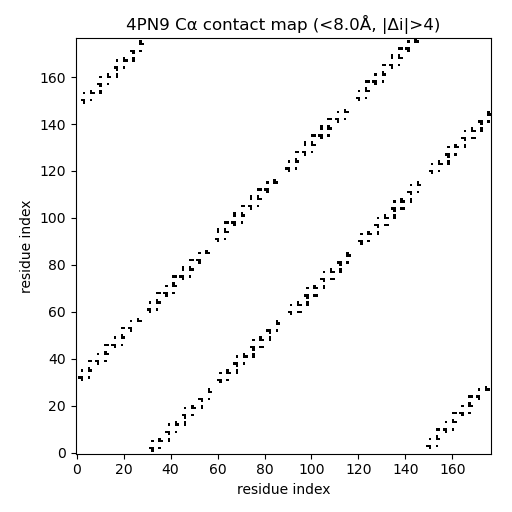C 1
ATOM 1325 O O . ALA F 1 26 ? 80.900 288.498 52.490 1.00 38.53 25 ALA F O 1
ATOM 1327 N N . LYS F 1 27 ? 79.242 287.498 51.339 1.00 40.75 26 LYS F N 1
ATOM 1328 C CA . LYS F 1 27 ? 79.094 288.584 50.369 1.00 40.18 26 LYS F CA 1
ATOM 1329 C C . LYS F 1 27 ? 78.677 289.884 51.053 1.00 40.54 26 LYS F C 1
ATOM 1330 O O . LYS F 1 27 ? 79.172 290.955 50.708 1.00 47.81 26 LYS F O 1
ATOM 1336 N N . SER F 1 28 ? 77.771 289.789 52.022 1.00 35.86 27 SER F N 1
ATOM 1337 C CA . SER F 1 28 ? 77.308 290.966 52.754 1.00 36.62 27 SER F CA 1
ATOM 1338 C C . SER F 1 28 ? 78.413 291.595 53.599 1.00 36.64 27 SER F C 1
ATOM 1339 O O . SER F 1 28 ? 78.476 292.814 53.748 1.00 41.62 27 SER F O 1
ATOM 1342 N N . LEU F 1 29 ? 79.283 290.769 54.160 1.00 32.16 28 LEU F N 1
ATOM 1343 C CA . LEU F 1 29 ? 80.325 291.299 55.046 1.00 47.70 28 LEU F CA 1
ATOM 1344 C C . LEU F 1 29 ? 81.516 291.894 54.289 1.00 48.42 28 LEU F C 1
ATOM 1345 O O . LEU F 1 29 ? 82.311 292.629 54.856 1.00 54.66 28 LEU F O 1
ATOM 1350 N N . LYS F 1 30 ? 81.629 291.608 53.005 1.00 49.54 29 LYS F N 1
ATOM 1351 C CA . LYS F 1 30 ? 82.671 292.241 52.208 1.00 54.53 29 LYS F CA 1
ATOM 1352 C C . LYS F 1 30 ? 82.193 293.621 51.766 1.00 60.51 29 LYS F C 1
ATOM 1353 O O . LYS F 1 30 ? 82.932 294.600 51.845 1.00 65.82 29 LYS F O 1
#

Foldseek 3Di:
DVVVVVVVVVVVVVVVVVVVVVVVVVVVD/DVVVVVVVVVVVVVVVVVVVVVVVVVVVD/DVVVVVVVVVVVVVVVVVVVVVVVVVVVVD/DVVVVVVVVVVVVVVVVVVVVVVVVVVVVD/DVVVVVVVVVVVVVVVVVVVVVVVVVVVVD/DVVVVVVVVVVVVVVVVVVVVVVVVVVVD

Radius of gyration: 15.58 Å; Cα contacts (8 Å, |Δi|>4): 230; chains: 6; bounding box: 24×44×26 Å

Solvent-accessible surface area: 9413 Å² total; per-residue (Å²): 87,105,56,15,83,8,12,82,60,9,6,115,8,14,100,83,9,8,157,5,15,82,41,8,4,130,38,55,154,96,127,61,17,66,13,15,86,59,10,7,102,8,12,101,103,8,9,144,2,12,86,31,9,8,121,39,53,142,71,99,54,24,122,5,14,74,77,9,6,110,6,12,88,52,8,13,159,5,16,57,24,10,5,119,32,45,122,105,99,96,55,24,63,8,16,114,69,10,6,90,8,14,94,67,8,3,138,0,9,76,30,10,6,120,27,57,121,102,92,106,55,17,80,6,14,74,64,10,6,107,5,13,97,68,9,8,175,6,13,68,39,9,6,151,35,57,118,113,91,103,54,21,73,7,13,95,83,10,8,124,7,12,82,77,10,3,153,4,12,82,43,8,10,167,43,57,156

Sequence (177 aa):
GEIAKSLKEIAKSLKEIAWSLKEIAKSLKGEIAKSLKEIAKSLKEIAWSLKEIAKSLKGEIAKSLKEIAKSLKEIAWSLKEIAKSLKGGEIAKSLKEIAKSLKEIAWSLKEIAKSLKGGEIAKSLKEIAKSLKEIAWSLKEIAKSLKGGEIAKSLKEIAKSLKEIAWSLKEIAKSLK

Secondary structure (DSSP, 8-state):
-HHHHHHHHHHHHHHHHHHHHHHHHHHH-/-HHHHHHHHHHHHHHHHHHHHHHHHHHH-/-HHHHHHHHHHHHHHHHHHHHHHHHHHTT-/-HHHHHHHHHHHHHHHHHHHHHHHHHHHH-/-HHHHHHHHHHHHHHHHHHHHHHHHHHTT-/-HHHHHHHHHHHHHHHHHHHHHHHHHHH-